Protein AF-A0A346XTH2-F1 (afdb_monomer)

Nearest PDB structures (foldseek):
  6v55-assembly1_A  TM=6.741E-01  e=1.463E-02  Danio rerio
  8uu9-assembly1_f  TM=5.846E-01  e=3.492E-02  Listeria innocua
  1cqn-assembly2_B  TM=5.068E-01  e=1.757E-01  Thermus thermophilus
  3bb5-assembly2_C  TM=3.247E-01  e=6.109E-02  Jannaschia sp. CCS1
  2ifx-assembly1_A  TM=3.357E-01  e=1.757E-01  Cupriavidus necator

Secondary structure (DSSP, 8-state):
-HHHHHHHHHHHHHHHHHHHHHHH---PPPPPTTEEEEEEEEEEESSTT--HHHHHHHHHHHHHHHHSTT-EEEEEEEE--GGGG---TT-EEEEEEEEEES---HHHHHHHHHHHHH--BTTEEEEEEEEEEEETTEEEEEE-

Radius of gyration: 21.18 Å; Cα contacts (8 Å, |Δi|>4): 249; chains: 1; bounding box: 39×30×73 Å

Organism: NCBI:txid1608957

Structure (mmCIF, N/CA/C/O backbone):
data_AF-A0A346XTH2-F1
#
_entry.id   AF-A0A346XTH2-F1
#
loop_
_atom_site.group_PDB
_atom_site.id
_atom_site.type_symbol
_atom_site.label_atom_id
_atom_site.label_alt_id
_atom_site.label_comp_id
_atom_site.label_asym_id
_atom_site.label_entity_id
_atom_site.label_seq_id
_atom_site.pdbx_PDB_ins_code
_atom_site.Cartn_x
_atom_site.Cartn_y
_atom_site.Cartn_z
_atom_site.occupancy
_atom_site.B_iso_or_equiv
_atom_site.auth_seq_id
_atom_site.auth_comp_id
_atom_site.auth_asym_id
_atom_site.auth_atom_id
_atom_site.pdbx_PDB_model_num
ATOM 1 N N . MET A 1 1 ? 3.136 15.502 -54.287 1.00 65.69 1 MET A N 1
ATOM 2 C CA . MET A 1 1 ? 2.946 16.348 -53.084 1.00 65.69 1 MET A CA 1
ATOM 3 C C . MET A 1 1 ? 1.954 15.759 -52.083 1.00 65.69 1 MET A C 1
ATOM 5 O O . MET A 1 1 ? 2.382 15.425 -50.992 1.00 65.69 1 MET A O 1
ATOM 9 N N . ARG A 1 2 ? 0.671 15.549 -52.422 1.00 80.19 2 ARG A N 1
ATOM 10 C CA . ARG A 1 2 ? -0.348 15.079 -51.452 1.00 80.19 2 ARG A CA 1
ATOM 11 C C . ARG A 1 2 ? -0.060 13.701 -50.824 1.00 80.19 2 ARG A C 1
ATOM 13 O O . ARG A 1 2 ? -0.251 13.524 -49.630 1.00 80.19 2 ARG A O 1
ATOM 20 N N . ARG A 1 3 ? 0.465 12.750 -51.609 1.00 82.31 3 ARG A N 1
ATOM 21 C CA . ARG A 1 3 ? 0.894 11.424 -51.116 1.00 82.31 3 ARG A CA 1
ATOM 22 C C . ARG A 1 3 ? 2.115 11.504 -50.194 1.00 82.31 3 ARG A C 1
ATOM 24 O O . ARG A 1 3 ? 2.134 10.852 -49.164 1.00 82.31 3 ARG A O 1
ATOM 31 N N . SER A 1 4 ? 3.089 12.345 -50.531 1.00 83.38 4 SER A N 1
ATOM 32 C CA . SER A 1 4 ? 4.288 12.568 -49.714 1.00 83.38 4 SER A CA 1
ATOM 33 C C . SER A 1 4 ? 3.941 13.187 -48.356 1.00 83.38 4 SER A C 1
ATOM 35 O O . SER A 1 4 ? 4.477 12.766 -47.341 1.00 83.38 4 SER A O 1
ATOM 37 N N . LEU A 1 5 ? 2.992 14.129 -48.329 1.00 89.88 5 LEU A N 1
ATOM 38 C CA . LEU A 1 5 ? 2.525 14.764 -47.094 1.00 89.88 5 LEU A CA 1
ATOM 39 C C . LEU A 1 5 ? 1.774 13.779 -46.182 1.00 89.88 5 LEU A C 1
ATOM 41 O O . LEU A 1 5 ? 1.968 13.799 -44.973 1.00 89.88 5 LEU A O 1
ATOM 45 N N . LEU A 1 6 ? 0.982 12.871 -46.764 1.00 92.31 6 LEU A N 1
ATOM 46 C CA . LEU A 1 6 ? 0.337 11.784 -46.021 1.00 92.31 6 LEU A CA 1
AT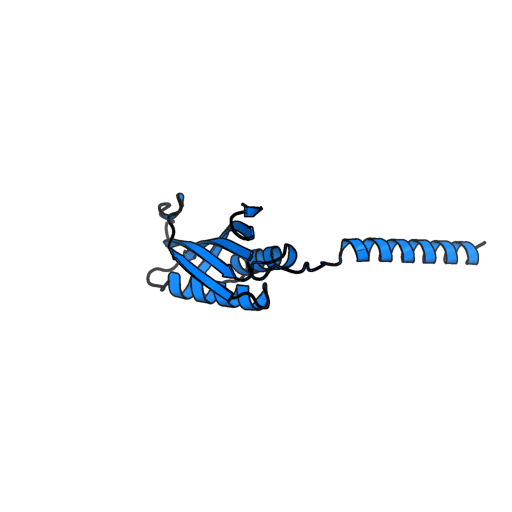OM 47 C C . LEU A 1 6 ? 1.352 10.811 -45.414 1.00 92.31 6 LEU A C 1
ATOM 49 O O . LEU A 1 6 ? 1.204 10.436 -44.258 1.00 92.31 6 LEU A O 1
ATOM 53 N N . VAL A 1 7 ? 2.394 10.433 -46.159 1.00 92.44 7 VAL A N 1
ATOM 54 C CA . VAL A 1 7 ? 3.448 9.545 -45.639 1.00 92.44 7 VAL A CA 1
ATOM 55 C C . VAL A 1 7 ? 4.181 10.199 -44.467 1.00 92.44 7 VAL A C 1
ATOM 57 O O . VAL A 1 7 ? 4.353 9.560 -43.436 1.00 92.44 7 VAL A O 1
ATOM 60 N N . VAL A 1 8 ? 4.551 11.479 -44.582 1.00 94.19 8 VAL A N 1
ATOM 61 C CA . VAL A 1 8 ? 5.207 12.215 -43.486 1.00 94.19 8 VAL A CA 1
ATOM 62 C C . VAL A 1 8 ? 4.308 12.295 -42.252 1.00 94.19 8 VAL A C 1
ATOM 64 O O . VAL A 1 8 ? 4.778 12.046 -41.147 1.00 94.19 8 VAL A O 1
ATOM 67 N N . LEU A 1 9 ? 3.014 12.580 -42.426 1.00 94.06 9 LEU A N 1
ATOM 68 C CA . LEU A 1 9 ? 2.056 12.617 -41.319 1.00 94.06 9 LEU A CA 1
ATOM 69 C C . LEU A 1 9 ? 1.956 11.258 -40.607 1.00 94.06 9 LEU A C 1
ATOM 71 O O . LEU A 1 9 ? 1.987 11.204 -39.383 1.00 94.06 9 LEU A O 1
ATOM 75 N N . VAL A 1 10 ? 1.866 10.161 -41.366 1.00 94.88 10 VAL A N 1
ATOM 76 C CA . VAL A 1 10 ? 1.797 8.803 -40.804 1.00 94.88 10 VAL A CA 1
ATOM 77 C C . VAL A 1 10 ? 3.074 8.458 -40.041 1.00 94.88 10 VAL A C 1
ATOM 79 O O . VAL A 1 10 ? 2.989 7.903 -38.950 1.00 94.88 10 VAL A O 1
ATOM 82 N N . VAL A 1 11 ? 4.245 8.823 -40.569 1.00 95.25 11 VAL A N 1
ATOM 83 C CA . VAL A 1 11 ? 5.522 8.615 -39.870 1.00 95.25 11 VAL A CA 1
ATOM 84 C C . VAL A 1 11 ? 5.564 9.418 -38.570 1.00 95.25 11 VAL A C 1
ATOM 86 O O . VAL A 1 11 ? 5.910 8.858 -37.536 1.00 95.25 11 VAL A O 1
ATOM 89 N N . LEU A 1 12 ? 5.160 10.692 -38.587 1.00 95.62 12 LEU A N 1
ATOM 90 C CA . LEU A 1 12 ? 5.130 11.528 -37.382 1.00 95.62 12 LEU A CA 1
ATOM 91 C C . LEU A 1 12 ? 4.165 10.989 -36.323 1.00 95.62 12 LEU A C 1
ATOM 93 O O . LEU A 1 12 ? 4.520 10.943 -35.150 1.00 95.62 12 LEU A O 1
ATOM 97 N N . LEU A 1 13 ? 2.974 10.539 -36.728 1.00 94.38 13 LEU A N 1
ATOM 98 C CA . LEU A 1 13 ? 2.020 9.903 -35.818 1.00 94.38 13 LEU A CA 1
ATOM 99 C C . LEU A 1 13 ? 2.569 8.588 -35.259 1.00 94.38 13 LEU A C 1
ATOM 101 O O . LEU A 1 13 ? 2.449 8.346 -34.063 1.00 94.38 13 LEU A O 1
ATOM 105 N N . GLY A 1 14 ? 3.203 7.764 -36.095 1.00 94.00 14 GLY A N 1
ATOM 106 C CA . GLY A 1 14 ? 3.820 6.511 -35.663 1.00 94.00 14 GLY A CA 1
ATOM 107 C C . GLY A 1 14 ? 4.931 6.733 -34.637 1.00 94.00 14 GLY A C 1
ATOM 108 O O . GLY A 1 14 ? 4.939 6.079 -33.598 1.00 94.00 14 GLY A O 1
ATOM 109 N N . VAL A 1 15 ? 5.820 7.699 -34.886 1.00 93.44 15 VAL A N 1
ATOM 110 C CA . VAL A 1 15 ? 6.881 8.077 -33.938 1.00 93.44 15 VAL A CA 1
ATOM 111 C C . VAL A 1 15 ? 6.283 8.662 -32.659 1.00 93.44 15 VAL A C 1
ATOM 113 O O . VAL A 1 15 ? 6.710 8.289 -31.572 1.00 93.44 15 VAL A O 1
ATOM 116 N N . GLY A 1 16 ? 5.266 9.521 -32.767 1.00 92.12 16 GLY A N 1
ATOM 117 C CA . GLY A 1 16 ? 4.574 10.083 -31.608 1.00 92.12 16 GLY A CA 1
ATOM 118 C C . GLY A 1 16 ? 3.960 9.002 -30.717 1.00 92.12 16 GLY A C 1
ATOM 119 O O . GLY A 1 16 ? 4.217 8.980 -29.519 1.00 92.12 16 GLY A O 1
ATOM 120 N N . ILE A 1 17 ? 3.217 8.057 -31.301 1.00 90.81 17 ILE A N 1
ATOM 121 C CA . ILE A 1 17 ? 2.627 6.927 -30.566 1.00 90.81 17 ILE A CA 1
ATOM 122 C C . ILE A 1 17 ? 3.715 6.060 -29.924 1.00 90.81 17 ILE A C 1
ATOM 124 O O . ILE A 1 17 ? 3.548 5.627 -28.788 1.00 90.81 17 ILE A O 1
ATOM 128 N N . TRP A 1 18 ? 4.825 5.813 -30.625 1.00 89.44 18 TRP A N 1
ATOM 129 C CA . TRP A 1 18 ? 5.933 5.019 -30.093 1.00 89.44 18 TRP A CA 1
ATOM 130 C C . TRP A 1 18 ? 6.579 5.681 -28.869 1.00 89.44 18 TRP A C 1
ATOM 132 O O . TRP A 1 18 ? 6.738 5.028 -27.844 1.00 89.44 18 TRP A O 1
ATOM 142 N N . VAL A 1 19 ? 6.845 6.990 -28.930 1.00 88.25 19 VAL A N 1
ATOM 143 C CA . VAL A 1 19 ? 7.374 7.752 -27.786 1.00 88.25 19 VAL A CA 1
ATOM 144 C C . VAL A 1 19 ? 6.389 7.757 -26.614 1.00 88.25 19 VAL A C 1
ATOM 146 O O . VAL A 1 19 ? 6.801 7.534 -25.479 1.00 88.25 19 VAL A O 1
ATOM 149 N N . LEU A 1 20 ? 5.090 7.964 -26.870 1.00 86.25 20 LEU A N 1
ATOM 150 C CA . LEU A 1 20 ? 4.077 7.911 -25.810 1.00 86.25 20 LEU A CA 1
ATOM 151 C C . LEU A 1 20 ? 3.999 6.527 -25.158 1.00 86.25 20 LEU A C 1
ATOM 153 O O . LEU A 1 20 ? 3.837 6.436 -23.946 1.00 86.25 20 LEU A O 1
ATOM 157 N N . ARG A 1 21 ? 4.111 5.452 -25.943 1.00 86.12 21 ARG A N 1
ATOM 158 C CA . ARG A 1 21 ? 4.102 4.080 -25.425 1.00 86.12 21 ARG A CA 1
ATOM 159 C C . ARG A 1 21 ? 5.267 3.842 -24.468 1.00 86.12 21 ARG A C 1
ATOM 161 O O . ARG A 1 21 ? 5.037 3.332 -23.382 1.00 86.12 21 ARG A O 1
ATOM 168 N N . GLU A 1 22 ? 6.478 4.239 -24.849 1.00 80.62 22 GLU A N 1
ATOM 169 C CA . GLU A 1 22 ? 7.670 4.074 -24.005 1.00 80.62 22 GLU A CA 1
ATOM 170 C C . GLU A 1 22 ? 7.517 4.801 -22.658 1.00 80.62 22 GLU A C 1
ATOM 172 O O . GLU A 1 22 ? 7.938 4.295 -21.627 1.00 80.62 22 GLU A O 1
ATOM 177 N N . GLN A 1 23 ? 6.862 5.967 -22.654 1.00 80.19 23 GLN A N 1
ATOM 178 C CA . GLN A 1 23 ? 6.624 6.752 -21.437 1.00 80.19 23 GLN A CA 1
ATOM 179 C C . GLN A 1 23 ? 5.450 6.259 -20.581 1.00 80.19 23 GLN A C 1
ATOM 181 O O . GLN A 1 23 ? 5.324 6.683 -19.438 1.00 80.19 23 GLN A O 1
ATOM 186 N N . THR A 1 24 ? 4.567 5.420 -21.127 1.00 77.19 24 THR A N 1
ATOM 187 C CA . THR A 1 24 ? 3.346 4.952 -20.439 1.00 77.19 24 THR A CA 1
ATOM 188 C C . THR A 1 24 ? 3.409 3.486 -20.031 1.00 77.19 24 THR A C 1
ATOM 190 O O . THR A 1 24 ? 2.512 3.011 -19.339 1.00 77.19 24 THR A O 1
ATOM 193 N N . MET A 1 25 ? 4.446 2.758 -20.445 1.00 76.75 25 MET A N 1
ATOM 194 C CA . MET A 1 25 ? 4.675 1.394 -19.987 1.00 76.75 25 MET A CA 1
ATOM 195 C C . MET A 1 25 ? 5.274 1.404 -18.586 1.00 76.75 25 MET A C 1
ATOM 197 O O . MET A 1 25 ? 6.359 1.938 -18.371 1.00 76.75 25 MET A O 1
ATOM 201 N N . THR A 1 26 ? 4.575 0.769 -17.648 1.00 76.19 26 THR A N 1
ATOM 202 C CA . THR A 1 26 ? 5.151 0.394 -16.361 1.00 76.19 26 THR A CA 1
ATOM 203 C C . THR A 1 26 ? 6.179 -0.707 -16.606 1.00 76.19 26 THR A C 1
ATOM 205 O O . THR A 1 26 ? 5.904 -1.706 -17.276 1.00 76.19 26 THR A O 1
ATOM 208 N N . VAL A 1 27 ? 7.402 -0.490 -16.131 1.00 81.12 27 VAL A N 1
ATOM 209 C CA . VAL A 1 27 ? 8.478 -1.480 -16.195 1.00 81.12 27 VAL A CA 1
ATOM 210 C C . VAL A 1 27 ? 8.682 -1.995 -14.785 1.00 81.12 27 VAL A C 1
ATOM 212 O O . VAL A 1 27 ? 9.012 -1.206 -13.903 1.00 81.12 27 VAL A O 1
ATOM 215 N N . HIS A 1 28 ? 8.491 -3.299 -14.601 1.00 84.25 28 HIS A N 1
ATOM 216 C CA . HIS A 1 28 ? 8.780 -3.939 -13.327 1.00 84.25 28 HIS A CA 1
ATOM 217 C C . HIS A 1 28 ? 10.273 -4.225 -13.197 1.00 84.25 28 HIS A C 1
ATOM 219 O O . HIS A 1 28 ? 10.916 -4.663 -14.159 1.00 84.25 28 HIS A O 1
ATOM 225 N N . ALA A 1 29 ? 10.816 -3.949 -12.018 1.00 84.44 29 ALA A N 1
ATOM 226 C CA . ALA A 1 29 ? 12.203 -4.236 -11.682 1.00 84.44 29 ALA A CA 1
ATOM 227 C C . ALA A 1 29 ? 12.299 -5.555 -10.907 1.00 84.44 29 ALA A C 1
ATOM 229 O O . ALA A 1 29 ? 11.407 -5.897 -10.137 1.00 84.44 29 ALA A O 1
ATOM 230 N N . ASP A 1 30 ? 13.407 -6.280 -11.073 1.00 86.44 30 ASP A N 1
ATOM 231 C CA . ASP A 1 30 ? 13.685 -7.438 -10.224 1.00 86.44 30 ASP A CA 1
ATOM 232 C C . ASP A 1 30 ? 13.900 -6.973 -8.775 1.00 86.44 30 ASP A C 1
ATOM 234 O O . ASP A 1 30 ? 14.747 -6.116 -8.502 1.00 86.44 30 ASP A O 1
ATOM 238 N N . VAL A 1 31 ? 13.140 -7.551 -7.847 1.00 86.69 31 VAL A N 1
ATOM 239 C CA . VAL A 1 31 ? 13.218 -7.242 -6.416 1.00 86.69 31 VAL A CA 1
ATOM 240 C C . VAL A 1 31 ? 14.076 -8.302 -5.705 1.00 86.69 31 VAL A C 1
ATOM 242 O O . VAL A 1 31 ? 13.788 -9.490 -5.847 1.00 86.69 31 VAL A O 1
ATOM 245 N N . PRO A 1 32 ? 15.116 -7.922 -4.932 1.00 88.31 32 PRO A N 1
ATOM 246 C CA . PRO A 1 32 ? 15.925 -8.880 -4.173 1.00 88.31 32 PRO A CA 1
ATOM 247 C C . PRO A 1 32 ? 15.123 -9.624 -3.096 1.00 88.31 32 PRO A C 1
ATOM 249 O O . PRO A 1 32 ? 14.318 -9.018 -2.386 1.00 88.31 32 PRO A O 1
ATOM 252 N N . ASP A 1 33 ? 15.396 -10.917 -2.905 1.00 88.38 33 ASP A N 1
ATOM 253 C CA . ASP A 1 33 ? 14.705 -11.761 -1.913 1.00 88.38 33 ASP A CA 1
ATOM 254 C C . ASP A 1 33 ? 14.934 -11.313 -0.455 1.00 88.38 33 ASP A C 1
ATOM 256 O O . ASP A 1 33 ? 14.102 -11.564 0.418 1.00 88.38 33 ASP A O 1
ATOM 260 N N . ASP A 1 34 ? 16.067 -10.665 -0.170 1.00 90.56 34 ASP A N 1
ATOM 261 C CA . ASP A 1 34 ? 16.439 -10.137 1.149 1.00 90.56 34 ASP A CA 1
ATOM 262 C C . ASP A 1 34 ? 15.971 -8.690 1.382 1.00 90.56 34 ASP A C 1
ATOM 264 O O . ASP A 1 34 ? 16.294 -8.080 2.407 1.00 90.56 34 ASP A O 1
ATOM 268 N N . SER A 1 35 ? 15.191 -8.142 0.450 1.00 93.19 35 SER A N 1
ATOM 269 C CA . SER A 1 35 ? 14.540 -6.848 0.616 1.00 93.19 35 SER A CA 1
ATOM 270 C C . SER A 1 35 ? 13.259 -6.953 1.447 1.00 93.19 35 SER A C 1
ATOM 272 O O . SER A 1 35 ? 12.615 -8.002 1.537 1.00 93.19 35 SER A O 1
ATOM 274 N N . SER A 1 36 ? 12.867 -5.837 2.052 1.00 95.19 36 SER A N 1
ATOM 275 C CA . SER A 1 36 ? 11.590 -5.702 2.742 1.00 95.19 36 SER A CA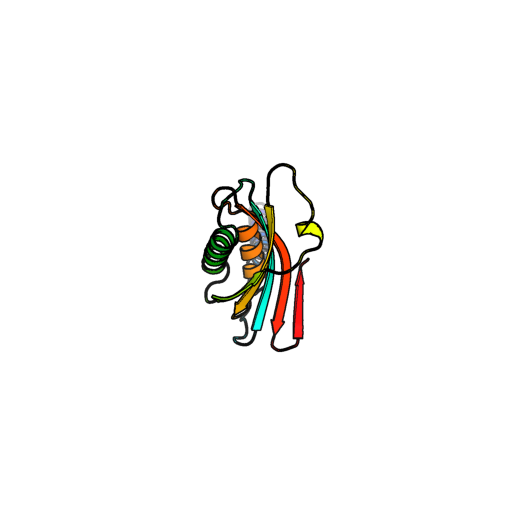 1
ATOM 276 C C . SER A 1 36 ? 10.943 -4.355 2.461 1.00 95.19 36 SER A C 1
ATOM 278 O O . SER A 1 36 ? 11.603 -3.370 2.119 1.00 95.19 36 SER A O 1
ATOM 280 N N . LEU A 1 37 ? 9.624 -4.314 2.604 1.00 96.38 37 LEU A N 1
ATOM 281 C CA . LEU A 1 37 ? 8.848 -3.085 2.542 1.00 96.38 37 LEU A CA 1
ATOM 282 C C . LEU A 1 37 ? 8.097 -2.908 3.857 1.00 96.38 37 LEU A C 1
ATOM 284 O O . LEU A 1 37 ? 7.283 -3.745 4.236 1.00 96.38 37 LEU A O 1
ATOM 288 N N . GLU A 1 38 ? 8.388 -1.818 4.556 1.00 96.50 38 GLU A N 1
ATOM 289 C CA . GLU A 1 38 ? 7.651 -1.393 5.740 1.00 96.50 38 GLU A CA 1
ATOM 290 C C . GLU A 1 38 ? 6.550 -0.423 5.321 1.00 96.50 38 GLU A C 1
ATOM 292 O O . GLU A 1 38 ? 6.839 0.607 4.717 1.00 96.50 38 GLU A O 1
ATOM 297 N N . VAL A 1 39 ? 5.307 -0.732 5.668 1.00 96.00 39 VAL A N 1
ATOM 298 C CA . VAL A 1 39 ? 4.140 0.119 5.430 1.00 96.00 39 VAL A CA 1
ATOM 299 C C . VAL A 1 39 ? 3.529 0.484 6.775 1.00 96.00 39 VAL A C 1
ATOM 301 O O . VAL A 1 39 ? 3.296 -0.389 7.611 1.00 96.00 39 VAL A O 1
ATOM 304 N N . VAL A 1 40 ? 3.272 1.767 7.003 1.00 94.81 40 VAL A N 1
ATOM 305 C CA . VAL A 1 40 ? 2.536 2.245 8.176 1.00 94.81 40 VAL A CA 1
ATOM 306 C C . VAL A 1 40 ? 1.168 2.713 7.714 1.00 94.81 40 VAL A C 1
ATOM 308 O O . VAL A 1 40 ? 1.078 3.553 6.822 1.00 94.81 40 VAL A O 1
ATOM 311 N N . VAL A 1 41 ? 0.115 2.159 8.314 1.00 94.19 41 VAL A N 1
ATOM 312 C CA . VAL A 1 41 ? -1.272 2.500 7.985 1.00 94.19 41 VAL A CA 1
ATOM 313 C C . VAL A 1 41 ? -2.039 2.980 9.207 1.00 94.19 41 VAL A C 1
ATOM 315 O O . VAL A 1 41 ? -1.879 2.426 10.297 1.00 94.19 41 VAL A O 1
ATOM 318 N N . LEU A 1 42 ? -2.923 3.954 9.009 1.00 92.25 42 LEU A N 1
ATOM 319 C CA . LEU A 1 42 ? -3.965 4.317 9.963 1.00 92.25 42 LEU A CA 1
ATOM 320 C C . LEU A 1 42 ? -5.270 3.632 9.590 1.00 92.25 42 LEU A C 1
ATOM 322 O O . LEU A 1 42 ? -5.782 3.767 8.482 1.00 92.25 42 LEU A O 1
ATOM 326 N N . ALA A 1 43 ? -5.829 2.903 10.542 1.00 91.38 43 ALA A N 1
ATOM 327 C CA . ALA A 1 43 ? -7.074 2.180 10.404 1.00 91.38 43 ALA A CA 1
ATOM 328 C C . ALA A 1 43 ? -8.210 2.962 11.071 1.00 91.38 43 ALA A C 1
ATOM 330 O O . ALA A 1 43 ? -8.354 2.933 12.292 1.00 91.38 43 ALA A O 1
ATOM 331 N N . ASP A 1 44 ? -9.035 3.645 10.274 1.00 88.06 44 ASP A N 1
ATOM 332 C CA . ASP A 1 44 ? -10.215 4.379 10.748 1.00 88.06 44 ASP A CA 1
ATOM 333 C C . ASP A 1 44 ? -11.471 3.510 10.620 1.00 88.06 44 ASP A C 1
ATOM 335 O O . ASP A 1 44 ? -11.954 3.233 9.514 1.00 88.06 44 ASP A O 1
ATOM 339 N N . ALA A 1 45 ? -12.024 3.101 11.764 1.00 84.38 45 ALA A N 1
ATOM 340 C CA . ALA A 1 45 ? -13.321 2.442 11.832 1.00 84.38 45 ALA A CA 1
ATOM 341 C C . ALA A 1 45 ? -14.389 3.379 12.406 1.00 84.38 45 ALA A C 1
ATOM 343 O O . ALA A 1 45 ? -14.333 3.806 13.563 1.00 84.38 45 ALA A O 1
ATOM 34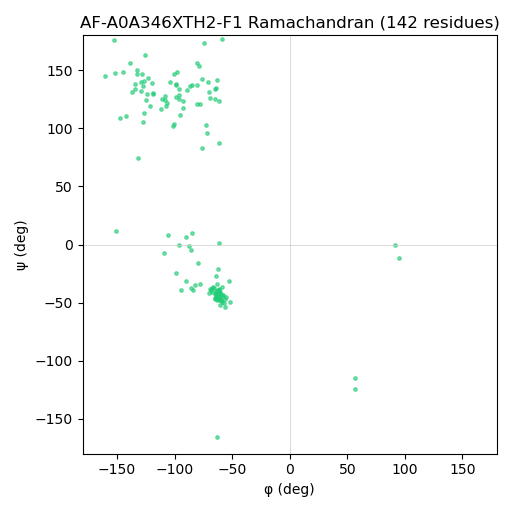4 N N . ARG A 1 46 ? -15.445 3.611 11.619 1.00 76.44 46 ARG A N 1
ATOM 345 C CA . ARG A 1 46 ? -16.556 4.521 11.969 1.00 76.44 46 ARG A CA 1
ATOM 346 C C . ARG A 1 46 ? -17.656 3.884 12.823 1.00 76.44 46 ARG A C 1
ATOM 348 O O . ARG A 1 46 ? -18.732 4.458 12.979 1.00 76.44 46 ARG A O 1
ATOM 355 N N . THR A 1 47 ? -17.430 2.674 13.330 1.00 70.19 47 THR A N 1
ATOM 356 C CA . THR A 1 47 ? -18.412 1.914 14.114 1.00 70.19 47 THR A CA 1
ATOM 357 C C . THR A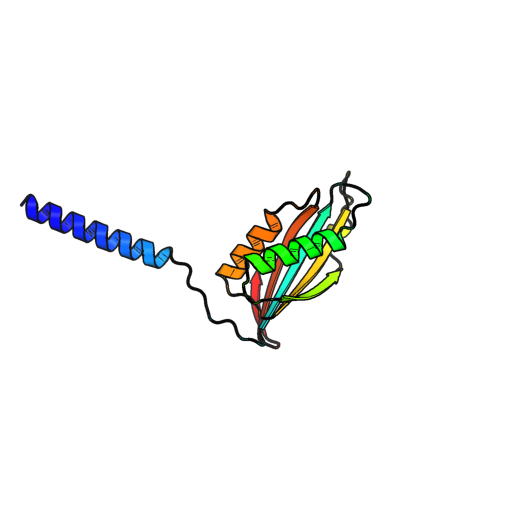 1 47 ? -17.762 1.258 15.324 1.00 70.19 47 THR A C 1
ATOM 359 O O . THR A 1 47 ? -16.742 0.580 15.210 1.00 70.19 47 THR A O 1
ATOM 362 N N . ALA A 1 48 ? -18.379 1.429 16.495 1.00 64.94 48 ALA A N 1
ATOM 363 C CA . ALA A 1 48 ? -17.892 0.849 17.740 1.00 64.94 48 ALA A CA 1
ATOM 364 C C . ALA A 1 48 ? -18.086 -0.681 17.770 1.00 64.94 48 ALA A C 1
ATOM 366 O O . ALA A 1 48 ? -19.131 -1.188 17.365 1.00 64.94 48 ALA A O 1
ATOM 367 N N . GLY A 1 49 ? -17.092 -1.408 18.294 1.00 68.31 49 GLY A N 1
ATOM 368 C CA . GLY A 1 49 ? -17.165 -2.857 18.534 1.00 68.31 49 GLY A CA 1
ATOM 369 C C . GLY A 1 49 ? -16.683 -3.760 17.392 1.00 68.31 49 GLY A C 1
ATOM 370 O O . GLY A 1 49 ? -16.684 -4.977 17.563 1.00 68.31 49 GLY A O 1
ATOM 371 N N . GLU A 1 50 ? -16.245 -3.211 16.254 1.00 74.06 50 GLU A N 1
ATOM 372 C CA . GLU A 1 50 ? -15.620 -4.016 15.195 1.00 74.06 50 GLU A CA 1
ATOM 373 C C . GLU A 1 50 ? -14.167 -4.394 15.553 1.00 74.06 50 GLU A C 1
ATOM 375 O O . GLU A 1 50 ? -13.446 -3.578 16.143 1.00 74.06 50 GLU A O 1
ATOM 380 N N . PRO A 1 51 ? -13.706 -5.613 15.209 1.00 87.62 51 PRO A N 1
ATOM 381 C CA . PRO A 1 51 ? -12.323 -6.025 15.424 1.00 87.62 51 PRO A CA 1
ATOM 382 C C . PRO A 1 51 ? -11.414 -5.377 14.366 1.00 87.62 51 PRO A C 1
ATOM 384 O O . PRO A 1 51 ? -11.113 -5.994 13.345 1.00 87.62 51 PRO A O 1
ATOM 387 N N . ILE A 1 52 ? -11.010 -4.121 14.603 1.00 88.94 52 ILE A N 1
ATOM 388 C CA . ILE A 1 52 ? -10.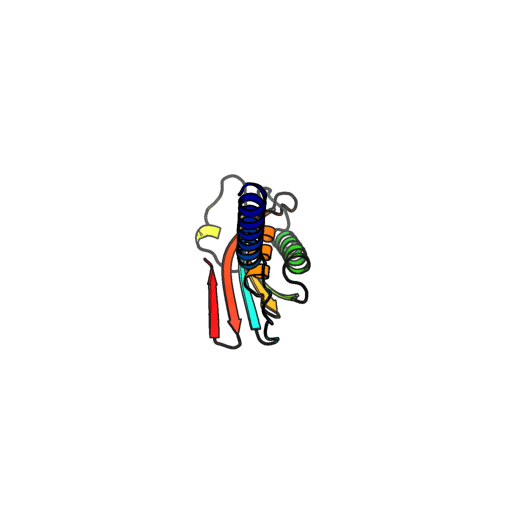217 -3.304 13.662 1.00 88.94 52 ILE A CA 1
ATOM 389 C C . ILE A 1 52 ? -8.978 -4.052 13.191 1.00 88.94 52 ILE A C 1
ATOM 391 O O . ILE A 1 52 ? -8.796 -4.170 11.989 1.00 88.94 52 ILE A O 1
ATOM 395 N N . GLU A 1 53 ? -8.198 -4.631 14.103 1.00 91.19 53 GLU A N 1
ATOM 396 C CA . GLU A 1 53 ? -6.977 -5.363 13.751 1.00 91.19 53 GLU A CA 1
ATOM 397 C C . GLU A 1 53 ? -7.241 -6.488 12.739 1.00 91.19 53 GLU A C 1
ATOM 399 O O . GLU A 1 53 ? -6.527 -6.624 11.752 1.00 91.19 53 GLU A O 1
ATOM 404 N N . GLN A 1 54 ? -8.298 -7.280 12.946 1.00 91.81 54 GLN A N 1
ATOM 405 C CA . GLN A 1 54 ? -8.630 -8.401 12.060 1.00 91.81 54 GLN A CA 1
ATOM 406 C C . GLN A 1 54 ? -9.097 -7.910 10.690 1.00 91.81 54 GLN A C 1
ATOM 408 O O . GLN A 1 54 ? -8.746 -8.502 9.672 1.00 91.81 54 GLN A O 1
ATOM 413 N N . LEU A 1 55 ? -9.882 -6.830 10.659 1.00 92.12 55 LEU A N 1
ATOM 414 C CA . LEU A 1 55 ? -10.344 -6.224 9.412 1.00 92.12 55 LEU A CA 1
ATOM 415 C C . LEU A 1 55 ? -9.196 -5.547 8.657 1.00 92.12 55 LEU A C 1
ATOM 417 O O . LEU A 1 55 ? -9.115 -5.701 7.444 1.00 92.12 55 LEU A O 1
ATOM 421 N N . ALA A 1 56 ? -8.310 -4.842 9.362 1.00 93.31 56 ALA A N 1
ATOM 422 C CA . ALA A 1 56 ? -7.137 -4.188 8.799 1.00 93.31 56 ALA A CA 1
ATOM 423 C C . ALA A 1 56 ? -6.168 -5.226 8.239 1.00 93.31 56 ALA A C 1
ATOM 425 O O . ALA A 1 56 ? -5.790 -5.125 7.079 1.00 93.31 56 ALA A O 1
ATOM 426 N N . ARG A 1 57 ? -5.872 -6.286 8.998 1.00 94.81 57 ARG A N 1
ATOM 427 C CA . ARG A 1 57 ? -5.057 -7.412 8.530 1.00 94.81 57 ARG A CA 1
ATOM 428 C C . ARG A 1 57 ? -5.646 -8.063 7.281 1.00 94.81 57 ARG A C 1
ATOM 430 O O . ARG A 1 57 ? -4.937 -8.213 6.296 1.00 94.81 57 ARG A O 1
ATOM 437 N N . ALA A 1 58 ? -6.936 -8.404 7.292 1.00 93.44 58 ALA A N 1
ATOM 438 C CA . ALA A 1 58 ? -7.582 -9.026 6.136 1.00 93.44 58 ALA A CA 1
ATOM 439 C C . ALA A 1 58 ? -7.589 -8.102 4.906 1.00 93.44 58 ALA A C 1
ATOM 441 O O . ALA A 1 58 ? -7.362 -8.556 3.789 1.00 93.44 58 ALA A O 1
ATOM 442 N N . HIS A 1 59 ? -7.828 -6.804 5.107 1.00 94.88 59 HIS A N 1
ATOM 443 C CA . HIS A 1 59 ? -7.740 -5.799 4.053 1.00 94.88 59 HIS A CA 1
ATOM 444 C C . HIS A 1 59 ? -6.316 -5.749 3.475 1.00 94.88 59 HIS A C 1
ATOM 446 O O . HIS A 1 59 ? -6.138 -5.913 2.269 1.00 94.88 59 HIS A O 1
ATOM 452 N N . THR A 1 60 ? -5.298 -5.617 4.327 1.00 95.88 60 THR A N 1
ATOM 453 C CA . THR A 1 60 ? -3.893 -5.628 3.913 1.00 95.88 60 THR A CA 1
ATOM 454 C C . THR A 1 60 ? -3.536 -6.894 3.140 1.00 95.88 60 THR A C 1
ATOM 456 O O . THR A 1 60 ? -2.936 -6.794 2.079 1.00 95.88 60 THR A O 1
ATOM 459 N N . GLU A 1 61 ? -3.922 -8.077 3.619 1.00 94.94 61 GLU A N 1
ATOM 460 C CA . GLU A 1 61 ? -3.621 -9.349 2.950 1.00 94.94 61 GLU A CA 1
ATOM 461 C C . GLU A 1 61 ? -4.223 -9.426 1.541 1.00 94.94 61 GLU A C 1
ATOM 463 O O . GLU A 1 61 ? -3.548 -9.877 0.616 1.00 94.94 61 GLU A O 1
ATOM 468 N N . VAL A 1 62 ? -5.456 -8.940 1.353 1.00 94.81 62 VAL A N 1
ATOM 469 C CA . VAL A 1 62 ? -6.085 -8.858 0.025 1.00 94.81 62 VAL A CA 1
ATOM 470 C C . VAL A 1 62 ? -5.311 -7.907 -0.884 1.00 94.81 62 VAL A C 1
ATOM 472 O O . VAL A 1 62 ? -4.990 -8.275 -2.011 1.00 94.81 62 VAL A O 1
ATOM 475 N N . CYS A 1 63 ? -4.969 -6.712 -0.400 1.00 96.75 63 CYS A N 1
ATOM 476 C CA . CYS A 1 63 ? -4.235 -5.740 -1.207 1.00 96.75 63 CYS A CA 1
ATOM 477 C C . CYS A 1 63 ? -2.816 -6.196 -1.551 1.00 96.75 63 CYS A C 1
ATOM 479 O O . CYS A 1 63 ? -2.364 -5.980 -2.667 1.00 96.75 63 CYS A O 1
ATOM 481 N N . VAL A 1 64 ? -2.121 -6.872 -0.637 1.00 96.25 64 VAL A N 1
ATOM 482 C CA . VAL A 1 64 ? -0.797 -7.444 -0.918 1.00 96.25 64 VAL A CA 1
ATOM 483 C C . VAL A 1 64 ? -0.897 -8.531 -1.984 1.00 96.25 64 VAL A C 1
ATOM 485 O O . VAL A 1 64 ? -0.110 -8.529 -2.923 1.00 96.25 64 VAL A O 1
ATOM 488 N N . ALA A 1 65 ? -1.883 -9.426 -1.878 1.00 94.56 65 ALA A N 1
ATOM 489 C CA . ALA A 1 65 ? -2.066 -10.502 -2.849 1.00 94.56 65 ALA A CA 1
ATOM 490 C C . ALA A 1 65 ? -2.381 -9.992 -4.268 1.00 94.56 65 ALA A C 1
ATOM 492 O O . ALA A 1 65 ? -1.966 -10.622 -5.240 1.00 94.56 65 ALA A O 1
ATOM 493 N N . GLU A 1 66 ? -3.107 -8.878 -4.385 1.00 93.81 66 GLU A N 1
ATOM 494 C CA . GLU A 1 66 ? -3.479 -8.268 -5.670 1.00 93.81 66 GLU A CA 1
ATOM 495 C C . GLU A 1 66 ? -2.383 -7.357 -6.244 1.00 93.81 66 GLU A C 1
ATOM 497 O O . GLU A 1 66 ? -2.171 -7.349 -7.457 1.00 93.81 66 GLU A O 1
ATOM 502 N N . SER A 1 67 ? -1.700 -6.583 -5.396 1.00 94.75 67 SER A N 1
ATOM 503 C CA . SER A 1 67 ? -0.787 -5.522 -5.841 1.00 94.75 67 SER A CA 1
ATOM 504 C C . SER A 1 67 ? 0.687 -5.915 -5.847 1.00 94.75 67 SER A C 1
ATOM 506 O O . SER A 1 67 ? 1.452 -5.298 -6.573 1.00 94.75 67 SER A O 1
ATOM 508 N N . VAL A 1 68 ? 1.106 -6.900 -5.044 1.00 93.81 68 VAL A N 1
ATOM 509 C CA . VAL A 1 68 ? 2.523 -7.286 -4.913 1.00 93.81 68 VAL A CA 1
ATOM 510 C C . VAL A 1 68 ? 2.665 -8.810 -5.033 1.00 93.81 68 VAL A C 1
ATOM 512 O O . VAL A 1 68 ? 2.840 -9.522 -4.035 1.00 93.81 68 VAL A O 1
ATOM 515 N N . PRO A 1 69 ? 2.539 -9.363 -6.250 1.00 87.12 69 PRO A N 1
ATOM 516 C CA . PRO A 1 69 ? 2.512 -10.803 -6.455 1.00 87.12 69 PRO A CA 1
ATOM 517 C C . PRO A 1 69 ? 3.817 -11.465 -5.993 1.00 87.12 69 PRO A C 1
ATOM 519 O O . PRO A 1 69 ? 4.904 -11.160 -6.472 1.00 87.12 69 PRO A O 1
ATOM 522 N N . GLY A 1 70 ? 3.697 -12.429 -5.078 1.00 89.50 70 GLY A N 1
ATOM 523 C CA . GLY A 1 70 ? 4.836 -13.168 -4.520 1.00 89.50 70 GLY A CA 1
ATOM 524 C C . GLY A 1 70 ? 5.375 -12.606 -3.202 1.00 89.50 70 GLY A C 1
ATOM 525 O O . GLY A 1 70 ? 6.109 -13.319 -2.516 1.00 89.50 70 GLY A O 1
ATOM 526 N N . ALA A 1 71 ? 4.962 -11.401 -2.798 1.00 93.75 71 ALA A N 1
ATOM 527 C CA . ALA A 1 71 ? 5.214 -10.897 -1.455 1.00 93.75 71 ALA A CA 1
ATOM 528 C C . ALA A 1 71 ? 4.238 -11.492 -0.433 1.00 93.75 71 ALA A C 1
ATOM 530 O O . ALA A 1 71 ? 3.110 -11.886 -0.738 1.00 93.75 71 ALA A O 1
ATOM 531 N N . THR A 1 72 ? 4.685 -11.551 0.818 1.00 94.38 72 THR A N 1
ATOM 532 C CA . THR A 1 72 ? 3.880 -11.997 1.957 1.00 94.38 72 THR A CA 1
ATOM 533 C C . THR A 1 72 ? 4.016 -11.028 3.120 1.00 94.38 72 THR A C 1
ATOM 535 O O . THR A 1 72 ? 5.061 -10.401 3.298 1.00 94.38 72 THR A O 1
ATOM 538 N N . VAL A 1 73 ? 2.964 -10.922 3.932 1.00 96.19 73 VAL A N 1
ATOM 539 C CA . VAL A 1 73 ? 2.999 -10.157 5.182 1.00 96.19 73 VAL A CA 1
ATOM 540 C C . VAL A 1 73 ? 3.837 -10.927 6.205 1.00 96.19 73 VAL A C 1
ATOM 542 O O . VAL A 1 73 ? 3.379 -11.908 6.789 1.00 96.19 73 VAL A O 1
ATOM 545 N N . ALA A 1 74 ? 5.075 -10.488 6.409 1.00 95.25 74 ALA A N 1
ATOM 546 C CA . ALA A 1 74 ? 6.013 -11.063 7.366 1.00 95.25 74 ALA A CA 1
ATOM 547 C C . ALA A 1 74 ? 5.713 -10.619 8.806 1.00 95.25 74 ALA A C 1
ATOM 549 O O . ALA A 1 74 ? 5.882 -11.404 9.741 1.00 95.25 74 ALA A O 1
ATOM 550 N N . ALA A 1 75 ? 5.239 -9.383 8.982 1.00 95.75 75 ALA A N 1
ATOM 551 C CA . ALA A 1 75 ? 4.816 -8.846 10.271 1.00 95.75 75 ALA A CA 1
ATOM 552 C C . ALA A 1 75 ? 3.623 -7.897 10.110 1.00 95.75 75 ALA A C 1
ATOM 554 O O . ALA A 1 75 ? 3.478 -7.219 9.095 1.00 95.75 75 ALA A O 1
ATOM 555 N N . PHE A 1 76 ? 2.770 -7.855 11.130 1.00 96.50 76 PHE A N 1
ATOM 556 C CA . PHE A 1 76 ? 1.658 -6.915 11.247 1.00 96.50 76 PHE A CA 1
ATOM 557 C C . PHE A 1 76 ? 1.476 -6.628 12.733 1.00 96.50 76 PHE A C 1
ATOM 559 O O . PHE A 1 76 ? 1.064 -7.517 13.487 1.00 96.50 76 PHE A O 1
ATOM 566 N N . GLU A 1 77 ? 1.830 -5.418 13.144 1.00 94.81 77 GLU A N 1
ATOM 567 C CA . GLU A 1 77 ? 1.972 -5.034 14.545 1.00 94.81 77 GLU A CA 1
ATOM 568 C C . GLU A 1 77 ? 1.307 -3.685 14.795 1.00 94.81 77 GLU A C 1
ATOM 570 O O . GLU A 1 77 ? 1.449 -2.757 14.000 1.00 94.81 77 GLU A O 1
ATOM 575 N N . ALA A 1 78 ? 0.601 -3.553 15.917 1.00 92.06 78 ALA A N 1
ATOM 576 C CA . ALA A 1 78 ? 0.128 -2.249 16.365 1.00 92.06 78 ALA A CA 1
ATOM 577 C C . ALA A 1 78 ? 1.331 -1.352 16.692 1.00 92.06 78 ALA A C 1
ATOM 579 O O . ALA A 1 78 ? 2.274 -1.774 17.365 1.00 92.06 78 ALA A O 1
ATOM 580 N N . THR A 1 79 ? 1.296 -0.111 16.226 1.00 89.56 79 THR A N 1
ATOM 581 C CA . THR A 1 79 ? 2.317 0.905 16.500 1.00 89.56 79 THR A CA 1
ATOM 582 C C . THR A 1 79 ? 1.646 2.137 17.076 1.00 89.56 79 THR A C 1
ATOM 584 O O . THR A 1 79 ? 0.445 2.283 16.949 1.00 89.56 79 THR A O 1
ATOM 587 N N . GLN A 1 80 ? 2.408 3.026 17.707 1.00 81.31 80 GLN A N 1
ATOM 588 C CA . GLN A 1 80 ? 1.864 4.312 18.137 1.00 81.31 80 GLN A CA 1
ATOM 589 C C . GLN A 1 80 ? 1.923 5.326 16.991 1.00 81.31 80 GLN A C 1
ATOM 591 O O . GLN A 1 80 ? 2.959 5.423 16.326 1.00 81.31 80 GLN A O 1
ATOM 596 N N . HIS A 1 81 ? 0.856 6.103 16.796 1.00 74.44 81 HIS A N 1
ATOM 597 C CA . HIS A 1 81 ? 0.841 7.272 15.906 1.00 74.44 81 HIS A CA 1
ATOM 598 C C . HIS A 1 81 ? 0.335 8.503 16.668 1.00 74.44 81 HIS A C 1
ATOM 600 O O . HIS A 1 81 ? -0.587 8.374 17.479 1.00 74.44 81 HIS A O 1
ATOM 606 N N . PRO A 1 82 ? 0.911 9.703 16.452 1.00 65.62 82 PRO A N 1
ATOM 607 C CA . PRO A 1 82 ? 0.462 10.926 17.124 1.00 65.62 82 PRO A CA 1
ATOM 608 C C . PRO A 1 82 ? -1.046 11.182 16.974 1.00 65.62 82 PRO A C 1
ATOM 610 O O . PRO A 1 82 ? -1.671 11.679 17.912 1.00 65.62 82 PRO A O 1
ATOM 613 N N . ASP A 1 83 ? -1.634 10.762 15.853 1.00 62.81 83 ASP A N 1
ATOM 614 C CA . ASP A 1 83 ? -3.056 10.956 15.550 1.00 62.81 83 ASP A CA 1
ATOM 615 C C . ASP A 1 83 ? -3.983 9.865 16.121 1.00 62.81 83 ASP A C 1
ATOM 617 O O . ASP A 1 83 ? -5.202 10.018 16.082 1.00 62.81 83 ASP A O 1
ATOM 621 N N . GLU A 1 84 ? -3.459 8.798 16.744 1.00 57.09 84 GLU A N 1
ATOM 622 C CA . GLU A 1 84 ? -4.296 7.772 17.406 1.00 57.09 84 GLU A CA 1
ATOM 623 C C . GLU A 1 84 ? -5.129 8.339 18.561 1.00 57.09 84 GLU A C 1
ATOM 625 O O . GLU A 1 84 ? -6.113 7.740 18.995 1.00 57.09 84 GLU A O 1
ATOM 630 N N . HIS A 1 85 ? -4.710 9.482 19.106 1.00 51.31 85 HIS A N 1
ATOM 631 C CA . HIS A 1 85 ? -5.379 10.152 20.219 1.00 51.31 85 HIS A CA 1
ATOM 632 C C . HIS A 1 85 ? -6.328 11.262 19.757 1.00 51.31 85 HIS A C 1
ATOM 634 O O . HIS A 1 85 ? -6.991 11.883 20.598 1.00 51.31 85 HIS A O 1
ATOM 640 N N . GLU A 1 86 ? -6.445 11.507 18.447 1.00 52.25 86 GLU A N 1
ATOM 641 C CA . GLU A 1 86 ? -7.486 12.381 17.929 1.00 52.25 86 GLU A CA 1
ATOM 642 C C . GLU A 1 86 ? -8.828 11.653 18.053 1.00 52.25 86 GLU A C 1
ATOM 644 O O . GLU A 1 86 ? -9.214 10.814 17.240 1.00 52.25 86 GLU A O 1
ATOM 649 N N . ALA A 1 87 ? -9.546 11.948 19.138 1.00 49.25 87 ALA A N 1
ATOM 650 C CA . ALA A 1 87 ? -10.896 11.461 19.363 1.00 49.25 87 ALA A CA 1
ATOM 651 C C . ALA A 1 87 ? -11.816 11.973 18.242 1.00 49.25 87 ALA A C 1
ATOM 653 O O . ALA A 1 87 ? -12.448 13.027 18.363 1.00 49.25 87 ALA A O 1
ATOM 654 N N . ARG A 1 88 ? -11.908 11.233 17.129 1.00 55.53 88 ARG A N 1
ATOM 655 C CA . ARG A 1 88 ? -12.905 11.512 16.099 1.00 55.53 88 ARG A CA 1
ATOM 656 C C . ARG A 1 88 ? -14.286 11.280 16.711 1.00 55.53 88 ARG A C 1
ATOM 658 O O . ARG A 1 88 ? -14.513 10.240 17.328 1.00 55.53 88 ARG A O 1
ATOM 665 N N . PRO A 1 89 ? -15.246 12.196 16.505 1.00 52.06 89 PRO A N 1
ATOM 666 C CA . PRO A 1 89 ? -16.541 12.189 17.191 1.00 52.06 89 PRO A CA 1
ATOM 667 C C . PRO A 1 89 ? -17.430 10.948 16.944 1.00 52.06 89 PRO A C 1
ATOM 669 O O . PRO A 1 89 ? -18.536 10.894 17.477 1.00 52.06 89 PRO A O 1
ATOM 672 N N . ALA A 1 90 ? -16.989 9.955 16.158 1.00 54.91 90 ALA A N 1
ATOM 673 C CA . ALA A 1 90 ? -17.760 8.755 15.827 1.00 54.91 90 ALA A CA 1
ATOM 674 C C . ALA A 1 90 ? -16.924 7.483 15.534 1.00 54.91 90 ALA A C 1
ATOM 676 O O . ALA A 1 90 ? -17.485 6.522 15.012 1.00 54.91 90 ALA A O 1
ATOM 677 N N . GLY A 1 91 ? -15.615 7.443 15.816 1.00 65.06 91 GLY A N 1
ATOM 678 C CA . GLY A 1 91 ? -14.761 6.334 15.362 1.00 65.06 91 GLY A CA 1
ATOM 679 C C . GLY A 1 91 ? -13.547 6.052 16.241 1.00 65.06 91 GLY A C 1
ATOM 680 O O . GLY A 1 91 ? -13.299 6.757 17.217 1.00 65.06 91 GLY A O 1
ATOM 681 N N . ARG A 1 92 ? -12.812 4.993 15.894 1.00 75.06 92 ARG A N 1
ATOM 682 C CA . ARG A 1 92 ? -11.538 4.603 16.511 1.00 75.06 92 ARG A CA 1
ATOM 683 C C . ARG A 1 92 ? -10.482 4.515 15.414 1.00 75.06 92 ARG A C 1
ATOM 685 O O . ARG A 1 92 ? -10.734 3.868 14.398 1.00 75.06 92 ARG A O 1
ATOM 692 N N . VAL A 1 93 ? -9.348 5.170 15.647 1.00 84.75 93 VAL A N 1
ATOM 693 C CA . VAL A 1 93 ? -8.168 5.137 14.781 1.00 84.75 93 VAL A CA 1
ATOM 694 C C . VAL A 1 93 ? -7.091 4.330 15.494 1.00 84.75 93 VAL A C 1
ATOM 696 O O . VAL A 1 93 ? -6.805 4.591 16.660 1.00 84.75 93 VAL A O 1
ATOM 699 N N . GLU A 1 94 ? -6.538 3.333 14.814 1.00 88.81 94 GLU A N 1
ATOM 700 C CA . GLU A 1 94 ? -5.400 2.540 15.294 1.00 88.81 94 GLU A CA 1
ATOM 701 C C . GLU A 1 94 ? -4.332 2.506 14.206 1.00 88.81 94 GLU A C 1
ATOM 703 O O . GLU A 1 94 ? -4.666 2.389 13.026 1.00 88.81 94 GLU A O 1
ATOM 708 N N . ALA A 1 95 ? -3.061 2.609 14.580 1.00 91.75 95 ALA A N 1
ATOM 709 C CA . ALA A 1 95 ? -1.961 2.536 13.637 1.00 91.75 95 ALA A CA 1
ATOM 710 C C . ALA A 1 95 ? -1.342 1.138 13.618 1.00 91.75 95 ALA A C 1
ATOM 712 O O . ALA A 1 95 ? -1.093 0.521 14.658 1.00 91.75 95 ALA A O 1
ATOM 713 N N . TYR A 1 96 ? -1.028 0.651 12.420 1.00 94.75 96 TYR A N 1
ATOM 714 C CA . TYR A 1 96 ? -0.358 -0.631 12.234 1.00 94.75 96 TYR A CA 1
ATOM 715 C C . TYR A 1 96 ? 0.880 -0.481 11.360 1.00 94.75 96 TYR A C 1
ATOM 717 O O . TYR A 1 96 ? 0.858 0.183 10.326 1.00 94.75 96 TYR A O 1
ATOM 725 N N . ARG A 1 97 ? 1.960 -1.139 11.778 1.00 96.12 97 ARG A N 1
ATOM 726 C CA . ARG A 1 97 ? 3.156 -1.366 10.975 1.00 96.12 97 ARG A CA 1
ATOM 727 C C . ARG A 1 97 ? 3.057 -2.741 10.331 1.00 96.12 97 ARG A C 1
ATOM 729 O O . ARG A 1 97 ? 2.843 -3.741 11.014 1.00 96.12 97 ARG A O 1
ATOM 736 N N . ILE A 1 98 ? 3.251 -2.778 9.025 1.00 96.94 98 ILE A N 1
ATOM 737 C CA . ILE A 1 98 ? 3.194 -3.969 8.189 1.00 96.94 98 ILE A CA 1
ATOM 738 C C . ILE A 1 98 ? 4.573 -4.148 7.561 1.00 96.94 98 ILE A C 1
ATOM 740 O O . ILE A 1 98 ? 5.113 -3.206 6.988 1.00 96.94 98 ILE A O 1
ATOM 744 N N . GLU A 1 99 ? 5.145 -5.343 7.656 1.00 97.00 99 GLU A N 1
ATOM 745 C CA . GLU A 1 99 ? 6.372 -5.697 6.941 1.00 97.00 99 GLU A CA 1
ATOM 746 C C . GLU A 1 99 ? 6.047 -6.719 5.855 1.00 97.00 99 GLU A C 1
ATOM 748 O O . GLU A 1 99 ? 5.487 -7.777 6.147 1.00 97.00 99 GLU A O 1
ATOM 753 N N . LEU A 1 100 ? 6.421 -6.416 4.613 1.00 96.75 100 LEU A N 1
ATOM 754 C CA . LEU A 1 100 ? 6.316 -7.324 3.475 1.00 96.75 100 LEU A CA 1
ATOM 755 C C . LEU A 1 100 ? 7.683 -7.905 3.119 1.00 96.75 100 LEU A C 1
ATOM 757 O O . LEU A 1 100 ? 8.688 -7.184 3.147 1.00 96.75 100 LEU A O 1
ATOM 761 N N . ARG A 1 101 ? 7.704 -9.201 2.780 1.00 95.06 101 ARG A N 1
ATOM 762 C CA . ARG A 1 101 ? 8.874 -9.886 2.212 1.00 95.06 101 ARG A CA 1
ATOM 763 C C . ARG A 1 101 ? 8.512 -10.767 1.001 1.00 95.06 101 ARG A C 1
ATOM 765 O O . ARG A 1 101 ? 7.572 -11.565 1.125 1.00 95.06 101 ARG A O 1
ATOM 772 N N . PRO A 1 102 ? 9.278 -10.689 -0.108 1.00 94.06 102 PRO A N 1
ATOM 773 C CA . PRO A 1 102 ? 10.259 -9.630 -0.400 1.00 94.06 102 PRO A CA 1
ATOM 774 C C . PRO A 1 102 ? 9.604 -8.233 -0.426 1.00 94.06 102 PRO A C 1
ATOM 776 O O . PRO A 1 102 ? 8.398 -8.100 -0.201 1.00 94.06 102 PRO A O 1
ATOM 779 N N . GLY A 1 103 ? 10.401 -7.180 -0.624 1.00 93.31 103 GLY A N 1
ATOM 780 C CA . GLY A 1 103 ? 9.876 -5.834 -0.849 1.00 93.31 103 GLY A CA 1
ATO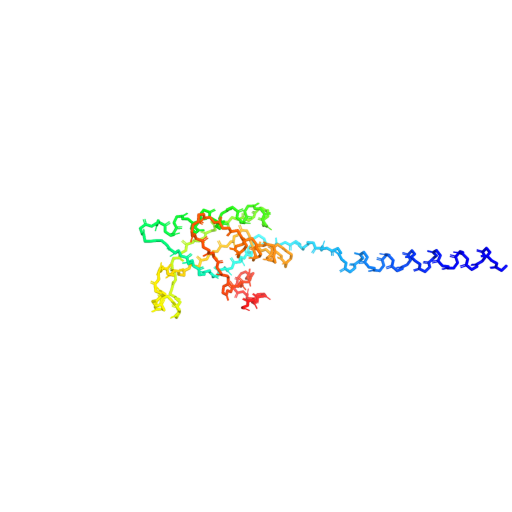M 781 C C . GLY A 1 103 ? 9.049 -5.736 -2.139 1.00 93.31 103 GLY A C 1
ATOM 782 O O . GLY A 1 103 ? 8.684 -6.738 -2.746 1.00 93.31 103 GLY A O 1
ATOM 783 N N . ALA A 1 104 ? 8.779 -4.512 -2.583 1.00 92.94 104 ALA A N 1
ATOM 784 C CA . ALA A 1 104 ? 8.039 -4.256 -3.816 1.00 92.94 104 ALA A CA 1
ATOM 785 C C . ALA A 1 104 ? 8.769 -3.209 -4.658 1.00 92.94 104 ALA A C 1
ATOM 787 O O . ALA A 1 104 ? 9.418 -2.309 -4.109 1.00 92.94 104 ALA A O 1
ATOM 788 N N . ASP A 1 105 ? 8.689 -3.326 -5.979 1.00 91.94 105 ASP A N 1
ATOM 789 C CA . ASP A 1 105 ? 9.183 -2.284 -6.872 1.00 91.94 105 ASP A CA 1
ATOM 790 C C . ASP A 1 105 ? 8.232 -1.073 -6.886 1.00 91.94 105 ASP A C 1
ATOM 792 O O . ASP A 1 105 ? 7.183 -1.076 -6.245 1.00 91.94 105 ASP A O 1
ATOM 796 N N . ALA A 1 106 ? 8.623 0.014 -7.555 1.00 89.56 106 ALA A N 1
ATOM 797 C CA . ALA A 1 106 ? 7.841 1.250 -7.508 1.00 89.56 106 ALA A CA 1
ATOM 798 C C . ALA A 1 106 ? 6.394 1.083 -8.026 1.00 89.56 106 ALA A C 1
ATOM 800 O O . ALA A 1 106 ? 5.484 1.485 -7.304 1.00 89.56 106 ALA A O 1
ATOM 801 N N . PRO A 1 107 ? 6.142 0.448 -9.191 1.00 91.31 107 PRO A N 1
ATOM 802 C CA . PRO A 1 107 ? 4.775 0.198 -9.648 1.00 91.31 107 PRO A CA 1
ATOM 803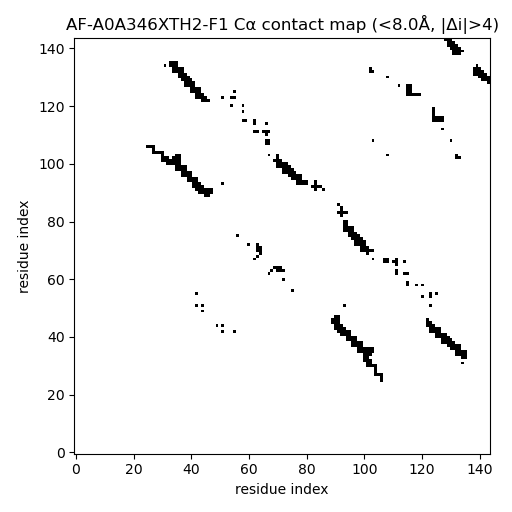 C C . PRO A 1 107 ? 3.929 -0.620 -8.663 1.00 91.31 107 PRO A C 1
ATOM 805 O O . PRO A 1 107 ? 2.775 -0.266 -8.419 1.00 91.31 107 PRO A O 1
ATOM 808 N N . ASP A 1 108 ? 4.492 -1.679 -8.074 1.00 94.00 108 ASP A N 1
ATOM 809 C CA . ASP A 1 108 ? 3.774 -2.523 -7.117 1.00 94.00 108 ASP A CA 1
ATOM 810 C C . ASP A 1 108 ? 3.458 -1.756 -5.822 1.00 94.00 108 ASP A C 1
ATOM 812 O O . ASP A 1 108 ? 2.375 -1.909 -5.250 1.00 94.00 108 ASP A O 1
ATOM 816 N N . ARG A 1 109 ? 4.365 -0.877 -5.368 1.00 94.25 109 ARG A N 1
ATOM 817 C CA . ARG A 1 109 ? 4.110 0.023 -4.229 1.00 94.25 109 ARG A CA 1
ATOM 818 C C . ARG A 1 109 ? 2.995 1.013 -4.520 1.00 94.25 109 ARG A C 1
ATOM 820 O O . ARG A 1 109 ? 2.105 1.148 -3.686 1.00 94.25 109 ARG A O 1
ATOM 827 N N . ASP A 1 110 ? 3.006 1.647 -5.690 1.00 93.38 110 ASP A N 1
ATOM 828 C CA . ASP A 1 110 ? 1.957 2.585 -6.103 1.00 93.38 110 ASP A CA 1
ATOM 829 C C . ASP A 1 110 ? 0.589 1.879 -6.137 1.00 93.38 110 ASP A C 1
ATOM 831 O O . ASP A 1 110 ? -0.419 2.398 -5.647 1.00 93.38 110 ASP A O 1
ATOM 835 N N . GLN A 1 111 ? 0.549 0.652 -6.666 1.00 94.44 111 GLN A N 1
ATOM 836 C CA . GLN A 1 111 ? -0.668 -0.153 -6.713 1.00 94.44 111 GLN A CA 1
ATOM 837 C C . GLN A 1 111 ? -1.113 -0.620 -5.318 1.00 94.44 111 GLN A C 1
ATOM 839 O O . GLN A 1 111 ? -2.313 -0.671 -5.030 1.00 94.44 111 GLN A O 1
ATOM 844 N N . LEU A 1 112 ? -0.176 -0.975 -4.436 1.00 96.50 112 LEU A N 1
ATOM 845 C CA . LEU A 1 112 ? -0.468 -1.342 -3.051 1.00 96.50 112 LEU A CA 1
ATOM 846 C C . LEU A 1 112 ? -1.027 -0.146 -2.279 1.00 96.50 112 LEU A C 1
ATOM 848 O O . LEU A 1 112 ? -2.039 -0.291 -1.596 1.00 96.50 112 LEU A O 1
ATOM 852 N N . HIS A 1 113 ? -0.398 1.019 -2.418 1.00 96.19 113 HIS A N 1
ATOM 853 C CA . HIS A 1 113 ? -0.834 2.270 -1.812 1.00 96.19 113 HIS A CA 1
ATOM 854 C C . HIS A 1 113 ? -2.274 2.587 -2.229 1.00 96.19 113 HIS A C 1
ATOM 856 O O . HIS A 1 113 ? -3.152 2.684 -1.370 1.00 96.19 113 HIS A O 1
ATOM 862 N N . GLY A 1 114 ? -2.549 2.606 -3.537 1.00 95.38 114 GLY A N 1
ATOM 863 C CA . GLY A 1 114 ? -3.900 2.825 -4.053 1.00 95.38 114 GLY A CA 1
ATOM 864 C C . GLY A 1 114 ? -4.913 1.801 -3.534 1.00 95.38 114 GLY A C 1
ATOM 865 O O . GLY A 1 114 ? -5.995 2.179 -3.092 1.00 95.38 114 GLY A O 1
ATOM 866 N N . CYS A 1 115 ? -4.564 0.508 -3.508 1.00 96.38 115 CYS A N 1
ATOM 867 C CA . CYS A 1 115 ? -5.466 -0.521 -2.987 1.00 96.38 115 CYS A CA 1
ATOM 868 C C . CYS A 1 115 ? -5.834 -0.281 -1.519 1.00 96.38 115 CYS A C 1
ATOM 870 O O . CYS A 1 115 ? -7.018 -0.325 -1.185 1.00 96.38 115 CYS A O 1
ATOM 872 N N . LEU A 1 116 ? -4.845 -0.008 -0.661 1.00 96.00 116 LEU A N 1
ATOM 873 C CA . LEU A 1 116 ? -5.062 0.192 0.774 1.00 96.00 116 LEU A CA 1
ATOM 874 C C . LEU A 1 116 ? -5.986 1.387 1.052 1.00 96.00 116 LEU A C 1
ATOM 876 O O . LEU A 1 116 ? -6.836 1.308 1.941 1.00 96.00 116 LEU A O 1
ATOM 880 N N . GLU A 1 117 ? -5.859 2.475 0.291 1.00 94.44 117 GLU A N 1
ATOM 881 C CA . GLU A 1 117 ? -6.667 3.679 0.513 1.00 94.44 117 GLU A CA 1
ATOM 882 C C . GLU A 1 117 ? -8.065 3.632 -0.116 1.00 94.44 117 GLU A C 1
ATOM 884 O O . GLU A 1 117 ? -9.029 4.176 0.452 1.00 94.44 117 GLU A O 1
ATOM 889 N N . ASP A 1 118 ? -8.183 2.997 -1.286 1.00 92.88 118 ASP A N 1
ATOM 890 C CA . ASP A 1 118 ? -9.415 2.973 -2.075 1.00 92.88 118 ASP A CA 1
ATOM 891 C C . ASP A 1 118 ? -10.363 1.852 -1.651 1.00 92.88 118 ASP A C 1
ATOM 893 O O . ASP A 1 118 ? -11.593 2.030 -1.648 1.00 92.88 118 ASP A O 1
ATOM 897 N N . LEU A 1 119 ? -9.822 0.683 -1.294 1.00 88.56 119 LEU A N 1
ATOM 898 C CA . LEU A 1 119 ? -10.642 -0.452 -0.908 1.00 88.56 119 LEU A CA 1
ATOM 899 C C . LEU A 1 119 ? -11.300 -0.177 0.449 1.00 88.56 119 LEU A C 1
ATOM 901 O O . LEU A 1 119 ? -10.693 0.229 1.437 1.00 88.56 119 LEU A O 1
ATOM 905 N N . ARG A 1 120 ? -12.612 -0.406 0.507 1.00 82.50 120 ARG A N 1
ATOM 906 C CA . ARG A 1 120 ? -13.385 -0.296 1.745 1.00 82.50 120 ARG A CA 1
ATOM 907 C C . ARG A 1 120 ? -13.865 -1.662 2.175 1.00 82.50 120 ARG A C 1
ATOM 909 O O . ARG A 1 120 ? -14.708 -2.271 1.516 1.00 82.50 120 ARG A O 1
ATOM 916 N N . VAL A 1 121 ? -13.393 -2.104 3.334 1.00 81.44 121 VAL A N 1
ATOM 917 C CA . VAL A 1 121 ? -13.874 -3.326 3.976 1.00 81.44 121 VAL A CA 1
ATOM 918 C C . VAL A 1 121 ? -14.850 -2.928 5.079 1.00 81.44 121 VAL A C 1
ATOM 920 O O . VAL A 1 121 ? -14.463 -2.459 6.145 1.00 81.44 121 VAL A O 1
ATOM 923 N N . ARG A 1 122 ? -16.152 -3.104 4.821 1.00 82.94 122 ARG A N 1
ATOM 924 C CA . ARG A 1 122 ? -17.238 -2.669 5.721 1.00 82.94 122 ARG A CA 1
ATOM 925 C C . ARG A 1 122 ? -17.163 -1.164 6.033 1.00 82.94 122 ARG A C 1
ATOM 927 O O . ARG A 1 122 ? -17.379 -0.347 5.139 1.00 82.94 122 ARG A O 1
ATOM 934 N N . HIS A 1 123 ? -16.911 -0.802 7.291 1.00 83.69 123 HIS A N 1
ATOM 935 C CA . HIS A 1 123 ? -16.788 0.574 7.777 1.00 83.69 123 HIS A CA 1
ATOM 936 C C . HIS A 1 123 ? -15.335 0.966 8.077 1.00 83.69 123 HIS A C 1
ATOM 938 O O . HIS A 1 123 ? -15.114 2.046 8.629 1.00 83.69 123 HIS A O 1
ATOM 944 N N . LEU A 1 124 ? -14.379 0.103 7.709 1.00 88.62 124 LEU A N 1
ATOM 945 C CA . LEU A 1 124 ? -12.951 0.339 7.837 1.00 88.62 124 LEU A CA 1
ATOM 946 C C . LEU A 1 124 ? -12.407 1.027 6.583 1.00 88.62 124 LEU A C 1
ATOM 948 O O . LEU A 1 124 ? -12.669 0.590 5.457 1.00 88.62 124 LEU A O 1
ATOM 952 N N . ARG A 1 125 ? -11.612 2.070 6.799 1.00 90.50 125 ARG A N 1
ATOM 953 C CA . ARG A 1 125 ? -10.725 2.662 5.799 1.00 90.50 125 ARG A CA 1
ATOM 954 C C . ARG A 1 125 ? -9.292 2.572 6.314 1.00 90.50 125 ARG A C 1
ATOM 956 O O . ARG A 1 125 ? -9.078 2.805 7.502 1.00 90.50 125 ARG A O 1
ATOM 963 N N . LEU A 1 126 ? -8.357 2.237 5.432 1.00 92.81 126 LEU A N 1
ATOM 964 C CA . LEU A 1 126 ? -6.935 2.397 5.705 1.00 92.81 126 LEU A CA 1
ATOM 965 C C . LEU A 1 126 ? -6.441 3.668 5.004 1.00 92.81 126 LEU A C 1
ATOM 967 O O . LEU A 1 126 ? -6.973 4.054 3.966 1.00 92.81 126 LEU A O 1
ATOM 971 N N . GLU A 1 127 ? -5.479 4.334 5.614 1.00 92.62 127 GLU A N 1
ATOM 972 C CA . GLU A 1 127 ? -4.761 5.493 5.081 1.00 92.62 127 GLU A CA 1
ATOM 973 C C . GLU A 1 127 ? -3.275 5.187 5.231 1.00 92.62 127 GLU A C 1
ATOM 975 O O . GLU A 1 127 ? -2.871 4.666 6.276 1.00 92.62 127 GLU A O 1
ATOM 980 N N . VAL A 1 128 ? -2.489 5.388 4.175 1.00 93.56 128 VAL A N 1
ATOM 981 C CA . VAL A 1 128 ? -1.064 5.054 4.208 1.00 93.56 128 VAL A CA 1
ATOM 982 C C . VAL A 1 128 ? -0.283 6.287 4.638 1.00 93.56 128 VAL A C 1
ATOM 984 O O . VAL A 1 128 ? -0.266 7.294 3.949 1.00 93.56 128 VAL A O 1
ATOM 987 N N . GLU A 1 129 ? 0.403 6.186 5.772 1.00 92.06 129 GLU A N 1
ATOM 988 C CA . GLU A 1 129 ? 1.216 7.285 6.315 1.00 92.06 129 GLU A CA 1
ATOM 989 C C . GLU A 1 129 ? 2.654 7.244 5.813 1.00 92.06 129 GLU A C 1
ATOM 991 O O . GLU A 1 129 ? 3.351 8.253 5.755 1.00 92.06 129 GLU A O 1
ATOM 996 N N . ALA A 1 130 ? 3.159 6.037 5.556 1.00 92.25 130 ALA A N 1
ATOM 997 C CA . ALA A 1 130 ? 4.508 5.866 5.058 1.00 92.25 130 ALA A CA 1
ATOM 998 C C . ALA A 1 130 ? 4.698 4.505 4.400 1.00 92.25 130 ALA A C 1
ATOM 1000 O O . ALA A 1 130 ? 4.226 3.480 4.900 1.00 92.25 130 ALA A O 1
ATOM 1001 N N . MET A 1 131 ? 5.522 4.491 3.356 1.00 94.44 131 MET A N 1
ATOM 1002 C CA . MET A 1 131 ? 6.117 3.286 2.791 1.00 94.44 131 MET A CA 1
ATOM 1003 C C . MET A 1 131 ? 7.635 3.437 2.768 1.00 94.44 131 MET A C 1
ATOM 1005 O O . MET A 1 131 ? 8.173 4.404 2.240 1.00 94.44 131 MET A O 1
ATOM 1009 N N . THR A 1 132 ? 8.360 2.504 3.379 1.00 93.31 132 THR A N 1
ATOM 1010 C CA . THR A 1 132 ? 9.826 2.518 3.429 1.00 93.31 132 THR A CA 1
ATOM 1011 C C . THR A 1 132 ? 10.380 1.195 2.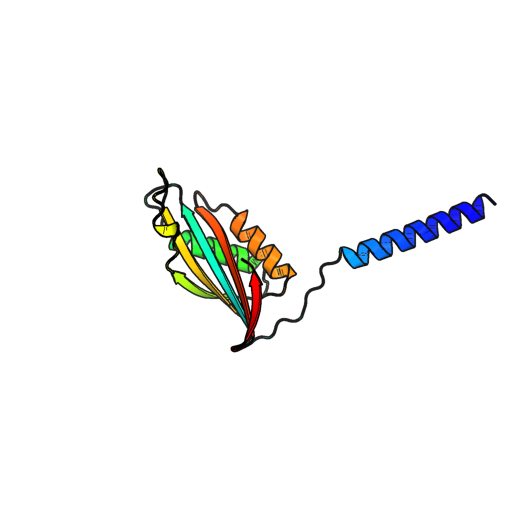923 1.00 93.31 132 THR A C 1
ATOM 1013 O O . THR A 1 132 ? 10.225 0.164 3.577 1.00 93.31 132 THR A O 1
ATOM 1016 N N . GLN A 1 133 ? 11.071 1.225 1.784 1.00 91.31 133 GLN A N 1
ATOM 1017 C CA . GLN A 1 133 ? 11.748 0.051 1.240 1.00 91.31 133 GLN A CA 1
ATOM 1018 C C . GLN A 1 133 ? 13.156 -0.082 1.818 1.00 91.31 133 GLN A C 1
ATOM 1020 O O . GLN A 1 133 ? 13.910 0.895 1.902 1.00 91.31 133 GLN A O 1
ATOM 1025 N N . ARG A 1 134 ? 13.526 -1.308 2.190 1.00 90.19 134 ARG A N 1
ATOM 1026 C CA . ARG A 1 134 ? 14.851 -1.657 2.697 1.00 90.19 134 ARG A CA 1
ATOM 1027 C C . ARG A 1 134 ? 15.444 -2.839 1.939 1.00 90.19 134 ARG A C 1
ATOM 1029 O O . ARG A 1 134 ? 14.732 -3.745 1.526 1.00 90.19 134 ARG A O 1
ATOM 1036 N N . GLU A 1 135 ? 16.760 -2.827 1.790 1.00 85.69 135 GLU A N 1
ATOM 1037 C CA . GLU A 1 135 ? 17.561 -3.941 1.277 1.00 85.69 135 GLU A CA 1
ATOM 1038 C C . GLU A 1 135 ? 18.668 -4.202 2.308 1.00 85.69 135 GLU A C 1
ATOM 1040 O O . GLU A 1 135 ? 19.569 -3.373 2.503 1.00 85.69 135 GLU A O 1
ATOM 1045 N N . GLY A 1 136 ? 18.530 -5.286 3.078 1.00 77.25 136 GLY A N 1
ATOM 1046 C CA . GLY A 1 136 ? 19.292 -5.475 4.316 1.00 77.25 136 GLY A CA 1
ATOM 1047 C C . GLY A 1 136 ? 19.082 -4.320 5.312 1.00 77.25 136 GLY A C 1
ATOM 1048 O O . GLY A 1 136 ? 17.953 -3.986 5.661 1.00 77.25 136 GLY A O 1
ATOM 1049 N N . ASP A 1 137 ? 20.173 -3.678 5.749 1.00 70.25 137 ASP A N 1
ATOM 1050 C CA . ASP A 1 137 ? 20.144 -2.532 6.683 1.00 70.25 137 ASP A CA 1
ATOM 1051 C C . ASP A 1 137 ? 19.986 -1.162 5.987 1.00 70.25 137 ASP A C 1
ATOM 1053 O O . ASP A 1 137 ? 19.974 -0.117 6.647 1.00 70.25 137 ASP A O 1
ATOM 1057 N N . ARG A 1 138 ? 19.912 -1.119 4.650 1.00 77.19 138 ARG A N 1
ATOM 1058 C CA . ARG A 1 138 ? 19.860 0.142 3.894 1.00 77.19 138 ARG A CA 1
ATOM 1059 C C . ARG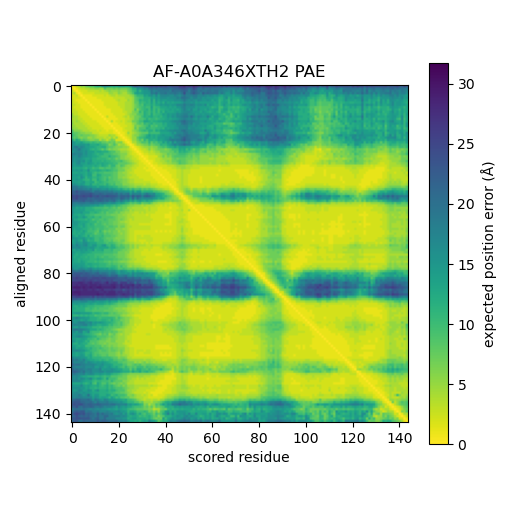 A 1 138 ? 18.427 0.522 3.565 1.00 77.19 138 ARG A C 1
ATOM 1061 O O . ARG A 1 138 ? 17.679 -0.297 3.050 1.00 77.19 138 ARG A O 1
ATOM 1068 N N . VAL A 1 139 ? 18.075 1.786 3.793 1.00 80.31 139 VAL A N 1
ATOM 1069 C CA . VAL A 1 139 ? 16.837 2.380 3.270 1.00 80.31 139 VAL A CA 1
ATOM 1070 C C . VAL A 1 139 ? 17.073 2.779 1.818 1.00 80.31 139 VAL A C 1
ATOM 1072 O O . VAL A 1 139 ? 17.984 3.561 1.542 1.00 80.31 139 VAL A O 1
ATOM 1075 N N . ILE A 1 140 ? 16.274 2.220 0.913 1.00 77.25 140 ILE A N 1
ATOM 1076 C CA . ILE A 1 140 ? 16.366 2.453 -0.533 1.00 77.25 140 ILE A CA 1
ATOM 1077 C C . ILE A 1 140 ? 15.408 3.562 -0.958 1.00 77.25 140 ILE A C 1
ATOM 1079 O O . ILE A 1 140 ? 15.775 4.409 -1.768 1.00 77.25 140 ILE A O 1
ATOM 1083 N N . ASP A 1 141 ? 14.213 3.583 -0.369 1.00 76.00 141 ASP A N 1
ATOM 1084 C CA . ASP A 1 141 ? 13.172 4.545 -0.710 1.00 76.00 141 ASP A CA 1
ATOM 1085 C C . ASP A 1 141 ? 12.258 4.819 0.489 1.00 76.00 141 ASP A C 1
ATOM 1087 O O . ASP A 1 141 ? 12.043 3.934 1.327 1.00 76.00 141 ASP A O 1
ATOM 1091 N N . ARG A 1 142 ? 11.747 6.048 0.587 1.00 76.12 142 ARG A N 1
ATOM 1092 C CA . ARG A 1 142 ? 10.811 6.472 1.631 1.00 76.12 142 ARG A CA 1
ATOM 1093 C C . ARG A 1 142 ? 9.768 7.415 1.043 1.00 76.12 142 ARG A C 1
ATOM 1095 O O . ARG A 1 142 ? 10.074 8.569 0.751 1.00 76.12 142 ARG A O 1
ATOM 1102 N N . GLU A 1 143 ? 8.542 6.924 0.976 1.00 78.25 143 GLU A N 1
ATOM 1103 C CA . GLU A 1 143 ? 7.336 7.685 0.673 1.00 78.25 143 GLU A CA 1
ATOM 1104 C C . GLU A 1 143 ? 6.624 8.023 1.990 1.00 78.25 143 GLU A C 1
ATOM 1106 O O . GLU A 1 143 ? 6.583 7.197 2.910 1.00 78.25 143 GLU A O 1
ATOM 1111 N N . THR A 1 144 ? 6.146 9.260 2.099 1.00 69.12 144 THR A N 1
ATOM 1112 C CA . THR A 1 144 ? 5.405 9.825 3.239 1.00 69.12 144 THR A CA 1
ATOM 1113 C C . THR A 1 144 ? 4.219 10.601 2.717 1.00 69.12 144 THR A C 1
ATOM 1115 O O . THR A 1 144 ? 4.441 11.304 1.701 1.00 69.12 144 THR A O 1
#

Sequence (144 aa):
MRRSLLVVLVVLLGVGIWVLREQTMTVHADVPDDSSLEVVVLADARTAGEPIEQLARAHTEVCVAESVPGATVAAFEATQHPDEHEARPAGRVEAYRIELRPGADAPDRDQLHGCLEDLRVRHLRLEVEAMTQREGDRVIDRET

Solvent-accessible surface area (backbone atoms only — not comparable to full-atom values): 7962 Å² total; per-residue (Å²): 107,74,68,59,53,50,51,52,51,51,51,52,50,51,52,49,52,52,54,51,47,67,75,66,56,86,77,87,64,92,70,56,78,71,19,29,26,40,36,34,31,41,39,40,27,62,54,88,89,64,66,56,68,62,54,50,49,53,49,49,52,54,29,38,61,73,29,33,78,84,41,41,80,76,42,77,42,83,47,90,50,90,65,48,72,61,79,49,99,60,47,51,51,48,29,35,40,33,32,29,40,29,35,66,41,71,69,32,44,53,44,31,54,50,38,45,51,68,48,66,63,88,62,36,37,39,40,79,60,32,41,37,33,28,52,73,94,41,78,77,46,77,51,110

Foldseek 3Di:
DVVVVVVVVVVVVVVVVVVVCVVPDDDFDDFDQQKKKKWKKKKKFQAPPDPRQVLLVVLLQVLCVVLPPPKDFPDKAWDDDPCQPVPDVGIGITMIITMIGHYGDPRSVVSSQCSQAVDDDDRIHMHIPKMWMDRNPDTPDIDD

Mean predicted aligned error: 8.01 Å

pLDDT: mean 86.63, std 11.12, range [49.25, 97.0]